Protein AF-A0A2T1CZS4-F1 (afdb_monomer_lite)

Sequence (69 aa):
MRVLTKPSSATCTLNLYTLFLLAEPKYVSCQRLAQILERLSHDSINRFLVRERYTPADLFAVVKPRIQL

Foldseek 3Di:
DDDDPDDDPQPDDLLLLLVCCVVCVPDDALCVSCVVVVPDDSVSVVCVCVVVVDDPVNSCVSCVVVDDD

Radius of gyration: 12.2 Å; chains: 1; bounding box: 32×24×30 Å

Organism: 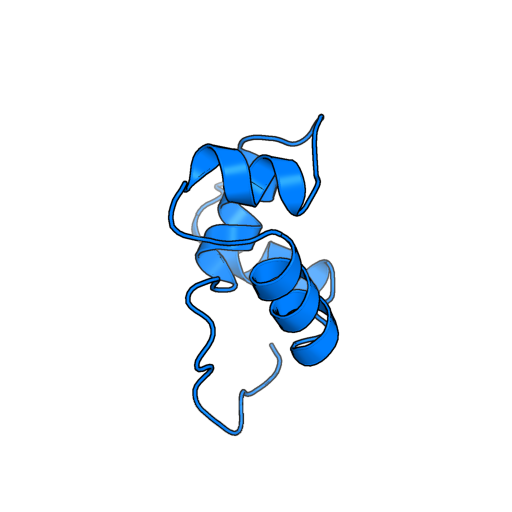NCBI:txid1920490

pLDDT: mean 87.46, std 9.47, range [57.38, 95.44]

Structure (mmCIF, N/CA/C/O backbone):
data_AF-A0A2T1CZS4-F1
#
_entry.id   AF-A0A2T1CZS4-F1
#
loop_
_atom_site.group_PDB
_atom_site.id
_atom_site.type_symbol
_atom_site.label_atom_id
_atom_site.label_alt_id
_atom_site.label_comp_id
_atom_site.label_asym_id
_atom_site.label_entity_id
_atom_site.label_seq_id
_atom_site.pdbx_PDB_ins_code
_atom_site.Cartn_x
_atom_site.Cartn_y
_atom_site.Cartn_z
_atom_site.occupancy
_atom_site.B_iso_or_equiv
_atom_site.auth_seq_id
_atom_site.auth_comp_id
_atom_site.auth_asym_id
_atom_site.auth_atom_id
_atom_site.pdbx_PDB_model_num
ATOM 1 N N . MET A 1 1 ? 9.466 -4.584 -13.131 1.00 57.38 1 MET A N 1
ATOM 2 C CA . MET A 1 1 ? 9.683 -4.769 -11.682 1.00 57.38 1 MET A CA 1
ATOM 3 C C . MET A 1 1 ? 11.008 -4.115 -11.331 1.00 57.38 1 MET A C 1
ATOM 5 O O . MET A 1 1 ? 12.026 -4.517 -11.888 1.00 57.38 1 MET A O 1
ATOM 9 N N . ARG A 1 2 ? 11.005 -3.060 -10.508 1.00 63.53 2 ARG A N 1
ATOM 10 C CA . ARG A 1 2 ? 12.247 -2.391 -10.085 1.00 63.53 2 ARG A CA 1
ATOM 11 C C . ARG A 1 2 ? 13.144 -3.375 -9.324 1.00 63.53 2 ARG A C 1
ATOM 13 O O . ARG A 1 2 ? 12.675 -4.055 -8.416 1.00 63.53 2 ARG A O 1
ATOM 20 N N . VAL A 1 3 ? 14.429 -3.424 -9.672 1.00 65.88 3 VAL A N 1
ATOM 21 C CA . VAL A 1 3 ? 15.432 -4.212 -8.941 1.00 65.88 3 VAL A CA 1
ATOM 22 C C . VAL A 1 3 ? 15.907 -3.390 -7.744 1.00 65.88 3 VAL A C 1
ATOM 24 O O . VAL A 1 3 ? 16.445 -2.293 -7.910 1.00 65.88 3 VAL A O 1
ATOM 27 N N . LEU A 1 4 ? 15.672 -3.890 -6.530 1.00 66.69 4 LEU A N 1
ATOM 28 C CA . LEU A 1 4 ? 16.176 -3.262 -5.308 1.00 66.69 4 LEU A CA 1
ATOM 29 C C . LEU A 1 4 ? 17.679 -3.532 -5.202 1.00 66.69 4 LEU A C 1
ATOM 31 O O . LEU A 1 4 ? 18.101 -4.680 -5.126 1.00 66.69 4 LEU A O 1
ATOM 35 N N . THR A 1 5 ? 18.491 -2.477 -5.197 1.00 67.19 5 THR A N 1
ATOM 36 C CA . THR A 1 5 ? 19.958 -2.588 -5.100 1.00 67.19 5 THR A CA 1
ATOM 37 C C . THR A 1 5 ? 20.453 -2.731 -3.660 1.00 67.19 5 THR A C 1
ATOM 39 O O . THR A 1 5 ? 21.613 -3.066 -3.438 1.00 67.19 5 THR A O 1
ATOM 42 N N . LYS A 1 6 ? 19.583 -2.480 -2.672 1.00 69.00 6 LYS A N 1
ATOM 43 C CA . LYS A 1 6 ? 19.845 -2.660 -1.240 1.00 69.00 6 LYS A CA 1
ATOM 44 C C . LYS A 1 6 ? 18.601 -3.237 -0.555 1.00 69.00 6 LYS A C 1
ATOM 46 O O . LYS A 1 6 ? 17.490 -2.846 -0.924 1.00 69.00 6 LYS A O 1
ATOM 51 N N . PRO A 1 7 ? 18.760 -4.119 0.448 1.00 66.06 7 PRO A N 1
ATOM 52 C CA . PRO A 1 7 ? 17.633 -4.588 1.237 1.00 66.06 7 PRO A CA 1
ATOM 53 C C . PRO A 1 7 ? 16.973 -3.415 1.968 1.00 66.06 7 PRO A C 1
ATOM 55 O O . PRO A 1 7 ? 17.643 -2.563 2.554 1.00 66.06 7 PRO A O 1
ATOM 58 N N . SER A 1 8 ? 15.644 -3.364 1.920 1.00 68.81 8 SER A N 1
ATOM 59 C CA . SER A 1 8 ? 14.873 -2.381 2.674 1.00 68.81 8 SER A CA 1
ATOM 60 C C . SER A 1 8 ? 14.989 -2.666 4.172 1.00 68.81 8 SER A C 1
ATOM 62 O O . SER A 1 8 ? 14.661 -3.761 4.614 1.00 68.81 8 SER A O 1
ATOM 64 N N . SER A 1 9 ? 15.373 -1.663 4.962 1.00 73.31 9 SER A N 1
ATOM 65 C CA . SER A 1 9 ? 15.243 -1.687 6.427 1.00 73.31 9 SER A CA 1
ATOM 66 C C . SER A 1 9 ? 13.825 -1.367 6.920 1.00 73.31 9 SER A C 1
ATOM 68 O O . SER A 1 9 ? 13.585 -1.323 8.123 1.00 73.31 9 SER A O 1
ATOM 70 N N . ALA A 1 10 ? 12.885 -1.085 6.011 1.00 79.94 10 ALA A N 1
ATOM 71 C CA . ALA A 1 10 ? 11.515 -0.769 6.381 1.00 79.94 10 ALA A CA 1
ATOM 72 C C . ALA A 1 10 ? 10.759 -2.045 6.760 1.00 79.94 10 ALA A C 1
ATOM 74 O O . ALA A 1 10 ? 10.748 -3.021 6.013 1.00 79.94 10 ALA A O 1
ATOM 75 N N . THR A 1 11 ? 10.061 -1.993 7.891 1.00 83.62 11 THR A N 1
ATOM 76 C CA . THR A 1 11 ? 9.145 -3.051 8.332 1.00 83.62 11 THR A CA 1
ATOM 77 C C . THR A 1 11 ? 7.902 -3.139 7.430 1.00 83.62 11 THR A C 1
ATOM 79 O O . THR A 1 11 ? 7.300 -4.205 7.298 1.00 83.62 11 THR A O 1
ATOM 82 N N . CYS A 1 12 ? 7.523 -2.030 6.778 1.00 90.94 12 CYS A N 1
ATOM 83 C CA . CYS A 1 12 ? 6.538 -2.036 5.698 1.00 90.94 12 CYS A CA 1
ATOM 84 C C . CYS A 1 12 ? 7.160 -2.640 4.430 1.00 90.94 12 CYS A C 1
ATOM 86 O O . CYS A 1 12 ? 8.270 -2.273 4.044 1.00 90.94 12 CYS A O 1
ATOM 88 N N . THR A 1 13 ? 6.442 -3.556 3.776 1.00 91.44 13 THR A N 1
ATOM 89 C CA . THR A 1 13 ? 6.897 -4.228 2.552 1.00 91.44 13 THR A CA 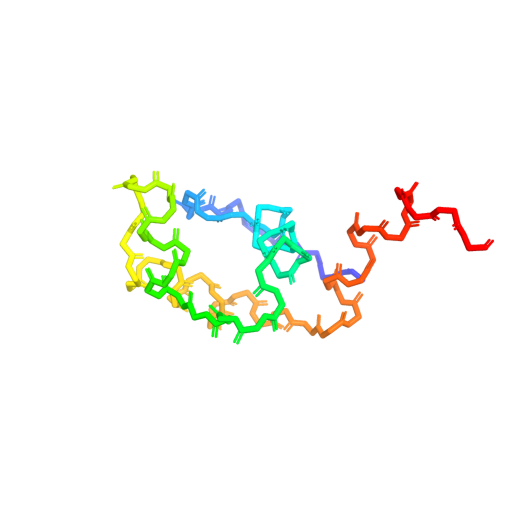1
ATOM 90 C C . THR A 1 13 ? 5.915 -4.007 1.412 1.00 91.44 13 THR A C 1
ATOM 92 O O . THR A 1 13 ? 4.734 -3.741 1.636 1.00 91.44 13 THR A O 1
ATOM 95 N N . LEU A 1 14 ? 6.389 -4.173 0.175 1.00 91.06 14 LEU A N 1
ATOM 96 C CA . LEU A 1 14 ? 5.564 -4.039 -1.026 1.00 91.06 14 LEU A CA 1
ATOM 97 C C . LEU A 1 14 ? 4.357 -4.990 -0.993 1.00 91.06 14 LEU A C 1
ATOM 99 O O . LEU A 1 14 ? 3.241 -4.584 -1.302 1.00 91.06 14 LEU A O 1
ATOM 103 N N . ASN A 1 15 ? 4.569 -6.239 -0.564 1.00 91.81 15 ASN A N 1
ATOM 104 C CA . ASN A 1 15 ? 3.499 -7.230 -0.450 1.00 91.81 15 ASN A CA 1
ATOM 105 C C . ASN A 1 15 ? 2.444 -6.808 0.579 1.00 91.81 15 ASN A C 1
ATOM 107 O O . ASN A 1 15 ? 1.253 -6.830 0.287 1.00 91.81 15 ASN A O 1
ATOM 111 N N . LEU A 1 16 ? 2.884 -6.373 1.760 1.00 92.81 16 LEU A N 1
ATOM 112 C CA . LEU A 1 16 ? 1.991 -5.926 2.824 1.00 92.81 16 LEU A CA 1
ATOM 113 C C . LEU A 1 16 ? 1.184 -4.693 2.398 1.00 92.81 16 LEU A C 1
ATOM 115 O O . LEU A 1 16 ? -0.031 -4.675 2.570 1.00 92.81 16 LEU A O 1
ATOM 119 N N . TYR A 1 17 ? 1.837 -3.700 1.790 1.00 94.00 17 TYR A N 1
ATOM 120 C CA . TYR A 1 17 ? 1.158 -2.499 1.308 1.00 94.00 17 TYR A CA 1
ATOM 121 C C . TYR A 1 17 ? 0.144 -2.822 0.204 1.00 94.00 17 TYR A C 1
ATOM 123 O O . TYR A 1 17 ? -0.982 -2.340 0.240 1.00 94.00 17 TYR A O 1
ATOM 131 N N . THR A 1 18 ? 0.502 -3.694 -0.741 1.00 94.00 18 THR A N 1
ATOM 132 C CA . THR A 1 18 ? -0.407 -4.088 -1.828 1.00 94.00 18 THR A CA 1
ATOM 133 C C . THR A 1 18 ? -1.635 -4.832 -1.298 1.00 94.00 18 THR A C 1
ATOM 135 O O . THR A 1 18 ? -2.751 -4.552 -1.724 1.00 94.00 18 THR A O 1
ATOM 138 N N . LEU A 1 19 ? -1.459 -5.745 -0.338 1.00 92.94 19 LEU A N 1
ATOM 139 C CA . LEU A 1 19 ? -2.580 -6.450 0.293 1.00 92.94 19 LEU A CA 1
ATOM 140 C C . LEU A 1 19 ? -3.481 -5.501 1.091 1.00 92.94 19 LEU A C 1
ATOM 142 O O . LEU A 1 19 ? -4.699 -5.642 1.036 1.00 92.94 19 LEU A O 1
ATOM 146 N N . PHE A 1 20 ? -2.904 -4.508 1.774 1.00 94.38 20 PHE A N 1
ATOM 147 C CA . PHE A 1 20 ? -3.674 -3.457 2.438 1.00 94.38 20 PHE A CA 1
ATOM 148 C C . PHE A 1 20 ? -4.573 -2.698 1.454 1.00 94.38 20 PHE A C 1
ATOM 150 O O . PHE A 1 20 ? -5.754 -2.525 1.735 1.00 94.38 20 PHE A O 1
ATOM 157 N N . LEU A 1 21 ? -4.054 -2.306 0.285 1.00 93.50 21 LEU A N 1
ATOM 158 C CA . LEU A 1 21 ? -4.852 -1.609 -0.731 1.00 93.50 21 LEU A CA 1
ATOM 159 C C . LEU A 1 21 ? -6.044 -2.437 -1.227 1.00 93.50 21 LEU A C 1
ATOM 161 O O . LEU A 1 21 ? -7.094 -1.874 -1.523 1.00 93.50 21 LEU A O 1
ATOM 165 N N . LEU A 1 22 ? -5.889 -3.761 -1.312 1.00 91.62 22 LEU A N 1
ATOM 166 C CA . LEU A 1 22 ? -6.980 -4.660 -1.691 1.00 91.62 22 LEU A CA 1
ATOM 167 C C . LEU A 1 22 ? -8.004 -4.849 -0.567 1.00 91.62 22 LEU A C 1
ATOM 169 O O . LEU A 1 22 ? -9.196 -4.941 -0.844 1.00 91.62 22 LEU A O 1
ATOM 173 N N . ALA A 1 23 ? -7.548 -4.919 0.684 1.00 92.25 23 ALA A N 1
ATOM 174 C CA . ALA A 1 23 ? -8.415 -5.118 1.842 1.00 92.25 23 ALA A CA 1
ATOM 175 C C . ALA A 1 23 ? -9.198 -3.848 2.227 1.00 92.25 23 ALA A C 1
ATOM 177 O O . ALA A 1 23 ? -10.347 -3.940 2.649 1.00 92.25 23 ALA A O 1
ATOM 178 N N . GLU A 1 24 ? -8.592 -2.668 2.067 1.00 93.88 24 GLU A N 1
ATOM 179 C CA . GLU A 1 24 ? -9.122 -1.368 2.508 1.00 93.88 24 GLU A CA 1
ATOM 180 C C . GLU A 1 24 ? -9.205 -0.352 1.346 1.00 93.88 24 GLU A C 1
ATOM 182 O O . GLU A 1 24 ? -8.633 0.741 1.420 1.00 93.88 24 GLU A O 1
ATOM 187 N N . PRO A 1 25 ? -9.939 -0.652 0.256 1.00 89.50 25 PRO A N 1
ATOM 188 C CA . PRO A 1 25 ? -9.933 0.174 -0.955 1.00 89.50 25 PRO A CA 1
ATOM 189 C C . PRO A 1 25 ? -10.564 1.562 -0.759 1.00 89.50 25 PRO A C 1
ATOM 191 O O . PRO A 1 25 ? -10.326 2.468 -1.554 1.00 89.50 25 PRO A O 1
ATOM 194 N N . LYS A 1 26 ? -11.380 1.743 0.288 1.00 91.06 26 LYS A N 1
ATOM 195 C CA . LYS A 1 26 ? -12.099 2.999 0.570 1.00 91.06 26 LYS A CA 1
ATOM 196 C C . LYS A 1 26 ? -11.326 3.961 1.472 1.00 91.06 26 LYS A C 1
ATOM 198 O O . LYS A 1 26 ? -11.564 5.162 1.408 1.00 91.06 26 LYS A O 1
ATOM 203 N N . TYR A 1 27 ? -10.413 3.455 2.302 1.00 88.12 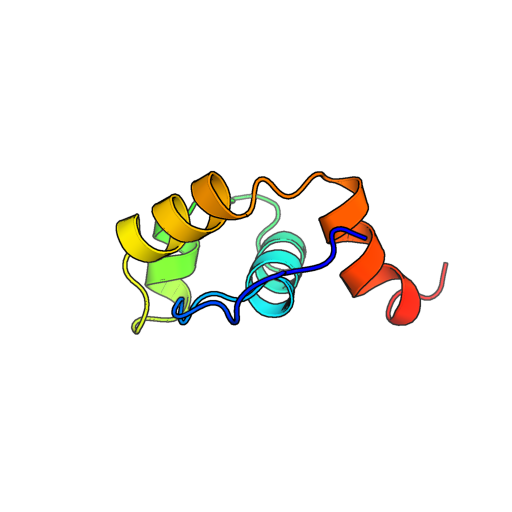27 TYR A N 1
ATOM 204 C CA . TYR A 1 27 ? -9.736 4.233 3.348 1.00 88.12 27 TYR A CA 1
ATOM 205 C C . TYR A 1 27 ? -8.215 4.137 3.230 1.00 88.12 27 TYR A C 1
ATOM 207 O O . TYR A 1 27 ? -7.493 3.930 4.209 1.00 88.12 27 TYR A O 1
ATOM 215 N N . VAL A 1 28 ? -7.719 4.305 2.005 1.00 88.81 28 VAL A N 1
ATOM 216 C CA . VAL A 1 28 ? -6.292 4.220 1.699 1.00 88.81 28 VAL A CA 1
ATOM 217 C C . VAL A 1 28 ? -5.551 5.402 2.325 1.00 88.81 28 VAL A C 1
ATOM 219 O O . VAL A 1 28 ? -5.584 6.523 1.825 1.00 88.81 28 VAL A O 1
ATOM 222 N N . SER A 1 29 ? -4.858 5.150 3.434 1.00 93.00 29 SER A N 1
ATOM 223 C CA . SER A 1 29 ? -3.934 6.108 4.043 1.00 93.00 29 SER A CA 1
ATOM 224 C C . SER A 1 29 ? -2.847 5.392 4.843 1.00 93.00 29 SER A C 1
ATOM 226 O O . SER A 1 29 ? -3.072 4.321 5.413 1.00 93.00 29 SER A O 1
ATOM 228 N N . CYS A 1 30 ? -1.666 6.011 4.943 1.00 93.31 30 CYS A N 1
ATOM 229 C CA . CYS A 1 30 ? -0.579 5.514 5.792 1.00 93.31 30 CYS A CA 1
ATOM 230 C C . CYS A 1 30 ? -1.000 5.425 7.267 1.00 93.31 30 CYS A C 1
ATOM 232 O O . CYS A 1 30 ? -0.529 4.551 7.989 1.00 93.31 30 CYS A O 1
ATOM 234 N N . GLN A 1 31 ? -1.911 6.300 7.710 1.00 94.81 31 GLN A N 1
ATOM 235 C CA . GLN A 1 31 ? -2.433 6.292 9.075 1.00 94.81 31 GLN A CA 1
ATOM 236 C C . GLN A 1 31 ? -3.326 5.075 9.303 1.00 94.81 31 GLN A C 1
ATOM 238 O O . GLN A 1 31 ? -3.175 4.395 10.314 1.00 94.81 31 GLN A O 1
ATOM 243 N N . ARG A 1 32 ? -4.212 4.759 8.350 1.00 95.44 32 ARG A N 1
ATOM 244 C CA . ARG A 1 32 ? -5.060 3.567 8.435 1.00 95.44 32 ARG A CA 1
ATOM 245 C C . ARG A 1 32 ? -4.218 2.295 8.487 1.00 95.44 32 ARG A C 1
ATOM 247 O O . ARG A 1 32 ? -4.467 1.434 9.323 1.00 95.44 32 ARG A O 1
ATOM 254 N N . LEU A 1 33 ? -3.179 2.206 7.658 1.00 95.00 33 LEU A N 1
ATOM 255 C CA . LEU A 1 33 ? -2.264 1.067 7.686 1.00 95.00 33 LEU A CA 1
ATOM 256 C C . LEU A 1 33 ? -1.489 0.962 9.013 1.00 95.00 33 LEU A C 1
ATOM 258 O O . LEU A 1 33 ? -1.333 -0.136 9.545 1.00 95.00 33 LEU A O 1
ATOM 262 N N . ALA A 1 34 ? -1.034 2.089 9.565 1.00 94.75 34 ALA A N 1
ATOM 263 C CA . ALA A 1 34 ? -0.395 2.133 10.880 1.00 94.75 34 ALA A CA 1
ATOM 264 C C . ALA A 1 34 ? -1.334 1.635 11.992 1.00 94.75 34 ALA A C 1
ATOM 266 O O . ALA A 1 34 ? -0.923 0.830 12.821 1.00 94.75 34 ALA A O 1
ATOM 267 N N . GLN A 1 35 ? -2.604 2.052 11.964 1.00 94.12 35 GLN A N 1
ATOM 268 C CA . GLN A 1 35 ? -3.627 1.607 12.916 1.00 94.12 35 GLN A CA 1
ATOM 269 C C . GLN A 1 35 ? -3.905 0.103 12.822 1.00 94.12 35 GLN A C 1
ATOM 271 O O . GLN A 1 35 ? -4.050 -0.540 13.849 1.00 94.12 35 GLN A O 1
ATOM 276 N N . ILE A 1 36 ? -3.968 -0.462 11.611 1.00 92.25 36 ILE A N 1
ATOM 277 C CA . ILE A 1 36 ? -4.250 -1.896 11.416 1.00 92.25 36 ILE A CA 1
ATOM 278 C C . ILE A 1 36 ? -3.103 -2.773 11.921 1.00 92.25 36 ILE A C 1
ATOM 280 O O . ILE A 1 36 ? -3.334 -3.863 12.433 1.00 92.25 36 ILE A O 1
ATOM 284 N N . LEU A 1 37 ? -1.857 -2.343 11.715 1.00 90.44 37 LEU A N 1
ATOM 285 C CA . LEU A 1 37 ? -0.693 -3.175 12.013 1.00 90.44 37 LEU A CA 1
ATOM 286 C C . LEU A 1 37 ? -0.094 -2.931 13.393 1.00 90.44 37 LEU A C 1
ATOM 288 O O . LEU A 1 37 ? 0.693 -3.773 13.820 1.00 90.44 37 LEU A O 1
ATOM 292 N N . GLU A 1 38 ? -0.421 -1.802 14.030 1.00 87.31 38 GLU A N 1
ATOM 293 C CA . GLU A 1 38 ? -0.019 -1.317 15.367 1.00 87.31 38 GLU A CA 1
ATOM 294 C C . GLU A 1 38 ? 1.500 -1.161 15.608 1.00 87.31 38 GLU A C 1
ATOM 296 O O . GLU A 1 38 ? 1.937 -0.303 16.368 1.00 87.31 38 GLU A O 1
ATOM 301 N N . ARG A 1 39 ? 2.337 -1.924 14.899 1.00 87.44 39 ARG A N 1
ATOM 302 C CA . ARG A 1 39 ? 3.808 -1.930 14.940 1.00 87.44 39 ARG A CA 1
ATOM 303 C C . ARG A 1 39 ? 4.473 -1.006 13.920 1.00 87.44 39 ARG A C 1
ATOM 305 O O . ARG A 1 39 ? 5.699 -0.959 13.846 1.00 87.44 39 ARG A O 1
ATOM 312 N N . LEU A 1 40 ? 3.689 -0.348 13.067 1.00 90.12 40 LEU A N 1
ATOM 313 C CA . LEU A 1 40 ? 4.180 0.586 12.054 1.00 90.12 40 LEU A CA 1
ATOM 314 C C . LEU A 1 40 ? 3.688 1.990 12.372 1.00 90.12 40 LEU A C 1
ATOM 316 O O . LEU A 1 40 ? 2.513 2.179 12.659 1.00 90.12 40 LEU A O 1
ATOM 320 N N . SER A 1 41 ? 4.563 2.985 12.241 1.00 93.00 41 SER A N 1
ATOM 321 C CA . SER A 1 41 ? 4.146 4.386 12.291 1.00 93.00 41 SER A CA 1
ATOM 322 C C . SER A 1 41 ? 3.760 4.894 10.904 1.00 93.00 41 SER A C 1
ATOM 324 O O . SER A 1 41 ? 4.328 4.460 9.894 1.00 93.00 41 SER A O 1
ATOM 326 N N . HIS A 1 42 ? 2.857 5.876 10.862 1.00 93.88 42 HIS A N 1
ATOM 327 C CA . HIS A 1 42 ? 2.505 6.618 9.649 1.00 93.88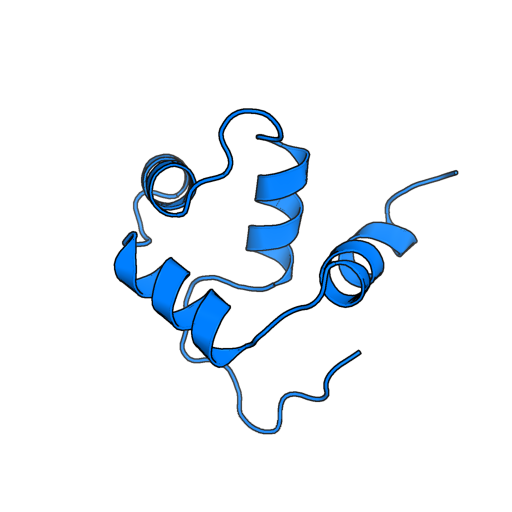 42 HIS A CA 1
ATOM 328 C C . HIS A 1 42 ? 3.754 7.054 8.864 1.00 93.88 42 HIS A C 1
ATOM 330 O O . HIS A 1 42 ? 3.879 6.781 7.669 1.00 93.88 42 HIS A O 1
ATOM 336 N N . ASP A 1 43 ? 4.715 7.668 9.555 1.00 93.88 43 ASP A N 1
ATOM 337 C CA . ASP A 1 43 ? 5.914 8.225 8.930 1.00 93.88 43 ASP A CA 1
ATOM 338 C C . ASP A 1 43 ? 6.842 7.153 8.371 1.00 93.88 43 ASP A C 1
ATOM 340 O O . ASP A 1 43 ? 7.451 7.353 7.319 1.00 93.88 43 ASP A O 1
ATOM 344 N N . SER A 1 44 ? 6.937 5.995 9.032 1.00 93.25 44 SER A N 1
ATOM 345 C CA . SER A 1 44 ? 7.735 4.876 8.525 1.00 93.25 44 SER A CA 1
ATOM 346 C C . SER A 1 44 ? 7.180 4.343 7.200 1.00 93.25 44 SER A C 1
ATOM 348 O O . SER A 1 44 ? 7.945 4.083 6.270 1.00 93.25 44 SER A O 1
ATOM 350 N N . ILE A 1 45 ? 5.852 4.260 7.083 1.00 93.81 45 ILE A N 1
ATOM 351 C CA . ILE A 1 45 ? 5.156 3.844 5.863 1.00 93.81 45 ILE A CA 1
ATOM 352 C C . ILE A 1 45 ? 5.321 4.915 4.784 1.00 93.81 45 ILE A C 1
ATOM 354 O O . ILE A 1 45 ? 5.677 4.594 3.653 1.00 93.81 45 ILE A O 1
ATOM 358 N N . ASN A 1 46 ? 5.133 6.191 5.129 1.00 93.88 46 ASN A N 1
ATOM 359 C CA . ASN A 1 46 ? 5.269 7.288 4.175 1.00 93.88 46 ASN A CA 1
ATOM 360 C C . ASN A 1 46 ? 6.691 7.358 3.589 1.00 93.88 46 ASN A C 1
ATOM 362 O O . ASN A 1 46 ? 6.870 7.413 2.373 1.00 93.88 46 ASN A O 1
ATOM 366 N N . ARG A 1 47 ? 7.724 7.261 4.439 1.00 93.12 47 ARG A N 1
ATOM 367 C CA . ARG A 1 47 ? 9.129 7.212 3.995 1.00 93.12 47 ARG A CA 1
ATOM 368 C C . ARG A 1 47 ? 9.406 6.004 3.106 1.00 93.12 47 ARG A C 1
ATOM 370 O O . ARG A 1 47 ? 10.131 6.141 2.124 1.00 93.12 47 ARG A O 1
ATOM 377 N N . PHE A 1 48 ? 8.830 4.845 3.427 1.00 91.88 48 PHE A N 1
ATOM 378 C CA . PHE A 1 48 ? 8.910 3.657 2.582 1.00 91.88 48 PHE A CA 1
ATOM 379 C C . PHE A 1 48 ? 8.331 3.929 1.184 1.00 91.88 48 PHE A C 1
ATOM 381 O O . PHE A 1 48 ? 9.043 3.761 0.198 1.00 91.88 48 PHE A O 1
ATOM 388 N N . LEU A 1 49 ? 7.103 4.443 1.078 1.00 90.38 49 LEU A N 1
ATOM 389 C CA . LEU A 1 49 ? 6.471 4.722 -0.219 1.00 90.38 49 LEU A CA 1
ATOM 390 C C . LEU A 1 49 ? 7.255 5.748 -1.050 1.00 90.38 49 LEU A C 1
ATOM 392 O O . LEU A 1 49 ? 7.496 5.526 -2.238 1.00 90.38 49 LEU A O 1
ATOM 396 N N . VAL A 1 50 ? 7.712 6.835 -0.419 1.00 90.88 50 VAL A N 1
ATOM 397 C CA . VAL A 1 50 ? 8.503 7.887 -1.080 1.00 90.88 50 VAL A CA 1
ATOM 398 C C . VAL A 1 50 ? 9.856 7.363 -1.561 1.00 90.88 50 VAL A C 1
ATOM 400 O O . VAL A 1 50 ? 10.291 7.714 -2.657 1.00 90.88 50 VAL A O 1
ATOM 403 N N . ARG A 1 51 ? 10.530 6.515 -0.775 1.00 89.38 51 ARG A N 1
ATOM 404 C CA . ARG A 1 51 ? 11.837 5.955 -1.146 1.00 89.38 51 ARG A CA 1
ATOM 405 C C . ARG A 1 51 ? 11.719 4.969 -2.305 1.00 89.38 51 ARG A C 1
ATOM 407 O O . ARG A 1 51 ? 12.513 5.010 -3.249 1.00 89.38 51 ARG A O 1
ATOM 414 N N . GLU A 1 52 ? 10.740 4.078 -2.225 1.00 86.56 52 GLU A N 1
ATOM 415 C CA . GLU A 1 52 ? 10.594 2.988 -3.184 1.00 86.56 52 GLU A CA 1
ATOM 416 C C . GLU A 1 52 ? 9.954 3.438 -4.503 1.00 86.56 52 GLU A C 1
ATOM 418 O O . GLU A 1 52 ? 10.272 2.874 -5.553 1.00 86.56 52 GLU A O 1
ATOM 423 N N . ARG A 1 53 ? 9.139 4.506 -4.478 1.00 89.50 53 ARG A N 1
ATOM 424 C CA . ARG A 1 53 ? 8.491 5.116 -5.656 1.00 89.50 53 ARG A CA 1
ATOM 425 C C . ARG A 1 53 ? 7.764 4.084 -6.527 1.00 89.50 53 ARG A C 1
ATOM 427 O O . ARG A 1 53 ? 7.925 4.080 -7.746 1.00 89.50 53 ARG A O 1
ATOM 434 N N . TYR A 1 54 ? 7.002 3.189 -5.898 1.00 89.25 54 TYR A N 1
ATOM 435 C CA . TYR A 1 54 ? 6.246 2.164 -6.617 1.00 89.25 54 TYR A CA 1
ATOM 436 C C . TYR A 1 54 ? 5.206 2.781 -7.548 1.00 89.25 54 TYR A C 1
ATOM 438 O O . TYR A 1 54 ? 4.491 3.713 -7.176 1.00 89.25 54 TYR A O 1
ATOM 446 N N . THR A 1 55 ? 5.094 2.217 -8.745 1.00 91.12 55 THR A N 1
ATOM 447 C CA . THR A 1 55 ? 4.019 2.537 -9.685 1.00 91.12 55 THR A CA 1
ATOM 448 C C . THR A 1 55 ? 2.810 1.624 -9.455 1.00 91.12 55 THR A C 1
ATOM 450 O O . THR A 1 55 ? 2.961 0.531 -8.900 1.00 91.12 55 THR A O 1
ATOM 453 N N . PRO A 1 56 ? 1.606 1.990 -9.933 1.00 90.06 56 PRO A N 1
ATOM 454 C CA . PRO A 1 56 ? 0.457 1.084 -9.916 1.00 90.06 56 PRO A CA 1
ATOM 455 C C . PRO A 1 56 ? 0.736 -0.273 -10.585 1.00 90.06 56 PRO A C 1
ATOM 457 O O . PRO A 1 56 ? 0.251 -1.301 -10.119 1.00 90.06 56 PRO A O 1
ATOM 460 N N . ALA A 1 57 ? 1.568 -0.298 -11.633 1.00 92.12 57 ALA A N 1
ATOM 461 C CA . ALA A 1 57 ? 1.975 -1.532 -12.300 1.00 92.12 57 ALA A CA 1
ATOM 462 C C . ALA A 1 57 ? 2.846 -2.428 -11.400 1.00 92.12 57 ALA A C 1
ATOM 464 O O . ALA A 1 57 ? 2.671 -3.647 -11.410 1.00 92.12 57 ALA A O 1
ATOM 465 N N . ASP A 1 58 ? 3.743 -1.844 -10.595 1.00 91.31 58 ASP A N 1
ATOM 466 C CA . ASP A 1 58 ? 4.536 -2.599 -9.616 1.00 91.31 58 ASP A CA 1
ATOM 467 C C . ASP A 1 58 ? 3.639 -3.229 -8.544 1.00 91.31 58 ASP A C 1
ATOM 469 O O . ASP A 1 58 ? 3.830 -4.393 -8.197 1.00 91.31 58 ASP A O 1
ATOM 473 N N . LEU A 1 59 ? 2.636 -2.486 -8.060 1.00 91.50 59 LEU A N 1
ATOM 474 C CA . LEU A 1 59 ? 1.655 -2.985 -7.091 1.00 91.50 59 LEU A CA 1
ATOM 475 C C . LEU A 1 59 ? 0.827 -4.131 -7.690 1.00 91.50 59 LEU A C 1
ATOM 477 O O . LEU A 1 59 ? 0.718 -5.201 -7.096 1.00 91.50 59 LEU A O 1
ATOM 481 N N . PHE A 1 60 ? 0.292 -3.957 -8.900 1.00 91.25 60 PHE A N 1
ATOM 482 C CA . PHE A 1 60 ? -0.506 -4.995 -9.554 1.00 91.25 60 PHE A CA 1
ATOM 483 C C . PHE A 1 60 ? 0.300 -6.271 -9.827 1.00 91.25 60 PHE A C 1
ATOM 485 O O . PHE A 1 60 ? -0.202 -7.374 -9.615 1.00 91.25 60 PHE A O 1
ATOM 492 N N . ALA A 1 61 ? 1.567 -6.147 -10.232 1.00 92.31 61 ALA A N 1
ATOM 493 C CA . ALA A 1 61 ? 2.431 -7.296 -10.501 1.00 92.31 61 ALA A CA 1
ATOM 494 C C . ALA A 1 61 ? 2.592 -8.236 -9.289 1.00 92.31 61 ALA A C 1
ATOM 496 O O . ALA A 1 61 ? 2.772 -9.437 -9.476 1.00 92.31 61 ALA A O 1
ATOM 497 N N . VAL A 1 62 ? 2.487 -7.715 -8.061 1.00 91.56 62 VAL A N 1
ATOM 498 C CA . VAL A 1 62 ? 2.580 -8.498 -6.814 1.00 91.56 62 VAL A CA 1
ATOM 499 C C . VAL A 1 62 ? 1.377 -9.418 -6.626 1.00 91.56 62 VAL A C 1
ATOM 501 O O . VAL A 1 62 ? 1.517 -10.530 -6.119 1.00 91.56 62 VAL A O 1
ATOM 504 N N . VAL A 1 63 ? 0.188 -8.954 -7.007 1.00 91.44 63 VAL A N 1
ATOM 505 C CA . VAL A 1 63 ? -1.072 -9.680 -6.792 1.00 91.44 63 VAL A CA 1
ATOM 506 C C . VAL A 1 63 ? -1.536 -10.427 -8.030 1.00 91.44 63 VAL A C 1
ATOM 508 O O . VAL A 1 63 ? -2.281 -11.388 -7.890 1.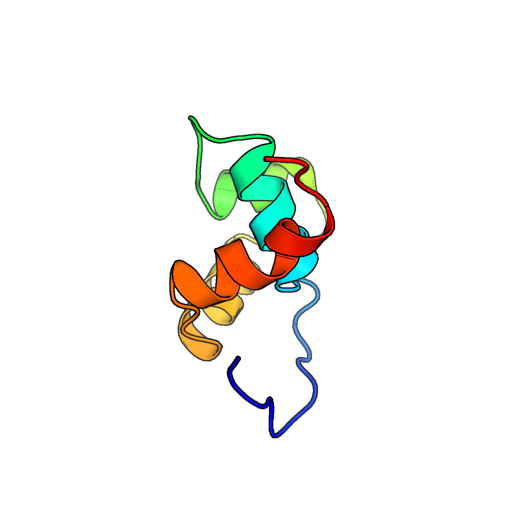00 91.44 63 VAL A O 1
ATOM 511 N N . LYS A 1 64 ? -1.039 -10.069 -9.219 1.00 92.56 64 LYS A N 1
ATOM 512 C CA . LYS A 1 64 ? -1.348 -10.738 -10.489 1.00 92.56 64 LYS A CA 1
ATOM 513 C C . LYS A 1 64 ? -1.268 -12.275 -10.416 1.00 92.56 64 LYS A C 1
ATOM 515 O O . LYS A 1 64 ? -2.196 -12.902 -10.905 1.00 92.56 64 LYS A O 1
ATOM 520 N N . PRO A 1 65 ? -0.259 -12.912 -9.783 1.00 91.00 65 PRO A N 1
ATOM 521 C CA . PRO A 1 65 ? -0.215 -14.377 -9.680 1.00 91.00 65 PRO A CA 1
ATOM 522 C C . PRO A 1 65 ? -1.287 -14.989 -8.763 1.00 91.00 65 PRO A C 1
ATOM 524 O O . PRO A 1 65 ? -1.467 -16.201 -8.763 1.00 91.00 65 PRO A O 1
ATOM 527 N N . ARG A 1 66 ? -1.951 -14.176 -7.932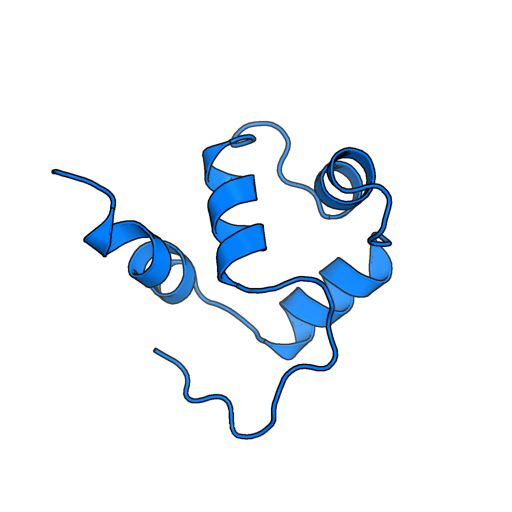 1.00 88.38 66 ARG A N 1
ATOM 528 C CA . ARG A 1 66 ? -2.951 -14.597 -6.935 1.00 88.38 66 ARG A CA 1
ATOM 529 C C . ARG A 1 66 ? -4.389 -14.334 -7.376 1.00 88.38 66 ARG A C 1
ATOM 531 O O . ARG A 1 66 ? -5.309 -14.771 -6.695 1.00 88.38 66 ARG A O 1
ATOM 538 N N . ILE A 1 67 ? -4.582 -13.594 -8.463 1.00 85.25 67 ILE A N 1
ATOM 539 C CA . ILE A 1 67 ? -5.900 -13.273 -9.004 1.00 85.25 67 ILE A CA 1
ATOM 540 C C . ILE A 1 67 ? -6.129 -14.198 -10.198 1.00 85.25 67 ILE A C 1
ATOM 542 O O . ILE A 1 67 ? -5.356 -14.177 -11.153 1.00 85.25 67 ILE A O 1
ATOM 546 N N . GLN A 1 68 ? -7.181 -15.011 -10.135 1.00 78.69 68 GLN A N 1
ATOM 547 C CA . GLN A 1 68 ? -7.711 -15.696 -11.311 1.00 78.69 68 GLN A CA 1
ATOM 548 C C . GLN A 1 68 ? -8.654 -14.714 -12.011 1.00 78.69 68 GLN A C 1
ATOM 550 O O . GLN A 1 68 ? -9.679 -14.343 -11.440 1.00 78.69 68 GLN A O 1
ATOM 555 N N . LEU A 1 69 ? -8.245 -14.233 -13.184 1.00 62.03 69 LEU A N 1
ATOM 556 C CA . LEU A 1 69 ? -9.060 -13.416 -14.087 1.00 62.03 69 LEU A CA 1
ATOM 557 C C . LEU A 1 69 ? -9.579 -14.287 -15.227 1.00 62.03 69 LEU A C 1
ATOM 559 O O . LEU A 1 69 ? -8.786 -15.139 -15.691 1.00 62.03 69 LEU A O 1
#

Secondary structure (DSSP, 8-state):
-PPPSS----SS-HHHHHHHHHH-TTS--HHHHHHHHSSS-HHHHHHHHHHH---HHHHHHHHGGG---